Protein AF-A0A7X9BXD7-F1 (afdb_monomer_lite)

pLDDT: mean 76.27, std 15.65, range [34.19, 95.56]

Foldseek 3Di:
DDDPPVPDDPVVVVVVVCCCVPVPVVVVVVVVVVVVPDDPLVVVLVVLCVVVVVLVCCCPPVVPPQDPVNVVVSVVSVVVSVCSNVVVVVVVPPPPPD

Secondary structure (DSSP, 8-state):
----GGGS-HHHHHHHHHIIIIIIIHHHHHHHHHHHHS-HHHHHHHHHHHHHHHHHHIIIII-----HHHHHHHHHHHHHHHHHHHHHHHTTSSTT--

Structure (mmCIF, N/CA/C/O backbone):
data_AF-A0A7X9BXD7-F1
#
_entry.id   AF-A0A7X9BXD7-F1
#
loop_
_atom_site.group_PDB
_atom_site.id
_atom_site.type_symbol
_atom_site.label_atom_id
_atom_site.label_alt_id
_atom_site.label_comp_id
_atom_site.label_asym_id
_atom_site.label_entity_id
_atom_site.label_seq_id
_atom_site.pdbx_PDB_ins_code
_atom_site.Cartn_x
_atom_site.Cartn_y
_atom_site.Cartn_z
_atom_site.occupancy
_atom_site.B_iso_or_equiv
_atom_site.auth_seq_id
_atom_site.auth_comp_id
_atom_site.auth_asym_id
_atom_site.auth_atom_id
_atom_site.pdbx_PDB_model_num
ATOM 1 N N . TRP A 1 1 ? 26.988 -6.949 -2.973 1.00 50.28 1 TRP A N 1
ATOM 2 C CA . TRP A 1 1 ? 25.999 -6.518 -3.975 1.00 50.28 1 TRP A CA 1
ATOM 3 C C . TRP A 1 1 ? 26.575 -5.278 -4.650 1.00 50.28 1 TRP A C 1
ATOM 5 O O . TRP A 1 1 ? 26.534 -4.210 -4.059 1.00 50.28 1 TRP A O 1
ATOM 15 N N . GLN A 1 2 ? 27.268 -5.443 -5.779 1.00 57.06 2 GLN A N 1
ATOM 16 C CA . GLN A 1 2 ? 27.833 -4.333 -6.557 1.00 57.06 2 GLN A CA 1
ATOM 17 C C . GLN A 1 2 ? 26.960 -4.193 -7.801 1.00 57.06 2 GLN A C 1
ATOM 19 O O . GLN A 1 2 ? 27.091 -4.990 -8.725 1.00 57.06 2 GLN A O 1
ATOM 24 N N . ILE A 1 3 ? 25.999 -3.265 -7.783 1.00 70.94 3 ILE A N 1
ATOM 25 C CA . ILE A 1 3 ? 25.344 -2.870 -9.029 1.00 70.94 3 ILE A CA 1
ATOM 26 C C . ILE A 1 3 ? 26.298 -1.917 -9.736 1.00 70.94 3 ILE A C 1
ATOM 28 O O . ILE A 1 3 ? 26.568 -0.828 -9.227 1.00 70.94 3 ILE A O 1
ATOM 32 N N . ASP A 1 4 ? 26.763 -2.302 -10.916 1.00 74.69 4 ASP A N 1
ATOM 33 C CA . ASP A 1 4 ? 27.434 -1.389 -11.833 1.00 74.69 4 ASP A CA 1
ATOM 34 C C . ASP A 1 4 ? 26.401 -0.440 -12.455 1.00 74.69 4 ASP A C 1
ATOM 36 O O . ASP A 1 4 ? 25.799 -0.725 -13.492 1.00 74.69 4 ASP A O 1
ATOM 40 N N . LEU A 1 5 ? 26.171 0.703 -11.801 1.00 73.75 5 LEU A N 1
ATOM 41 C CA . LEU A 1 5 ? 25.208 1.721 -12.243 1.00 73.75 5 LEU A CA 1
ATOM 42 C C . LEU A 1 5 ? 25.537 2.248 -13.653 1.00 73.75 5 LEU A C 1
ATOM 44 O O . LEU A 1 5 ? 24.634 2.547 -14.430 1.00 73.75 5 LEU A O 1
ATOM 48 N N . ASN A 1 6 ? 26.817 2.264 -14.036 1.00 74.50 6 ASN A N 1
ATOM 49 C CA . ASN A 1 6 ? 27.256 2.672 -15.375 1.00 74.50 6 ASN A CA 1
ATOM 50 C C . ASN A 1 6 ? 26.877 1.691 -16.497 1.00 74.50 6 ASN A C 1
ATOM 52 O O . ASN A 1 6 ? 26.967 2.059 -17.665 1.00 74.50 6 ASN A O 1
ATOM 56 N N . SER A 1 7 ? 26.467 0.462 -16.169 1.00 75.62 7 SER A N 1
ATOM 57 C CA . SER A 1 7 ? 26.014 -0.521 -17.164 1.00 75.62 7 SER A CA 1
ATOM 58 C C . SER A 1 7 ? 24.515 -0.430 -17.467 1.00 75.62 7 SER A C 1
ATOM 60 O O . SER A 1 7 ? 24.038 -1.071 -18.404 1.00 75.62 7 SER A O 1
ATOM 62 N N . LEU A 1 8 ? 23.756 0.349 -16.684 1.00 78.44 8 LEU A N 1
ATOM 63 C CA . LEU A 1 8 ? 22.310 0.443 -16.845 1.00 78.44 8 LEU A CA 1
ATOM 64 C C . LEU A 1 8 ? 21.953 1.262 -18.097 1.00 78.44 8 LEU A C 1
ATOM 66 O O . LEU A 1 8 ? 22.486 2.359 -18.284 1.00 78.44 8 LEU A O 1
ATOM 70 N N . PRO A 1 9 ? 21.034 0.770 -18.947 1.00 86.31 9 PRO A N 1
ATOM 71 C CA . PRO A 1 9 ? 20.604 1.491 -20.137 1.00 86.31 9 PRO A CA 1
ATOM 72 C C . PRO A 1 9 ? 19.891 2.792 -19.754 1.00 86.31 9 PRO A C 1
ATOM 74 O O . PRO A 1 9 ? 19.232 2.873 -18.715 1.00 86.31 9 PRO A O 1
ATOM 77 N N . ILE A 1 10 ? 19.971 3.806 -20.622 1.00 88.00 10 ILE A N 1
ATOM 78 C CA . ILE A 1 10 ? 19.352 5.126 -20.391 1.00 88.00 10 ILE A CA 1
ATOM 79 C C . ILE A 1 10 ? 17.839 5.011 -20.116 1.00 88.00 10 ILE A C 1
ATOM 81 O O . ILE A 1 10 ? 17.274 5.769 -19.333 1.00 88.00 10 ILE A O 1
ATOM 85 N N . GLU A 1 11 ? 17.197 4.005 -20.709 1.00 90.00 11 GLU A N 1
ATOM 86 C CA . GLU A 1 11 ? 15.788 3.655 -20.528 1.00 90.00 11 GLU A CA 1
ATOM 87 C C . GLU A 1 11 ? 15.460 3.315 -19.068 1.00 90.00 11 GLU A C 1
ATOM 89 O O . GLU A 1 11 ? 14.447 3.769 -18.538 1.00 90.00 11 GLU A O 1
ATOM 94 N N . ALA A 1 12 ? 16.343 2.581 -18.380 1.00 89.88 12 ALA A N 1
ATOM 95 C CA . ALA A 1 12 ? 16.151 2.215 -16.980 1.00 89.88 12 ALA A CA 1
ATOM 96 C C . ALA A 1 12 ? 16.146 3.452 -16.074 1.00 89.88 12 ALA A C 1
ATOM 98 O O . ALA A 1 12 ? 15.333 3.532 -15.156 1.00 89.88 12 ALA A O 1
ATOM 99 N N . TYR A 1 13 ? 16.991 4.444 -16.364 1.00 89.81 13 TYR A N 1
ATOM 100 C CA . TYR A 1 13 ? 16.999 5.717 -15.641 1.00 89.81 13 TYR A CA 1
ATOM 101 C C . TYR A 1 13 ? 15.705 6.509 -15.848 1.00 89.81 13 TYR A C 1
ATOM 103 O O . TYR A 1 13 ? 15.176 7.076 -14.891 1.00 89.81 13 TYR A O 1
ATOM 111 N N . VAL A 1 14 ? 15.164 6.513 -17.070 1.00 93.19 14 VAL A N 1
ATOM 112 C CA . VAL A 1 14 ? 13.884 7.169 -17.376 1.00 93.19 14 VAL A CA 1
ATOM 113 C C . VAL A 1 14 ? 12.732 6.484 -16.643 1.00 93.19 14 VAL A C 1
ATOM 115 O O . VAL A 1 14 ? 11.932 7.166 -16.002 1.00 93.19 14 VAL A O 1
ATOM 118 N N . TYR A 1 15 ? 12.666 5.149 -16.669 1.00 93.69 15 TYR A N 1
ATOM 119 C CA . TYR A 1 15 ? 11.647 4.407 -15.924 1.00 93.69 15 TYR A CA 1
ATOM 120 C C . TYR A 1 15 ? 11.771 4.611 -14.415 1.00 93.69 15 TYR A C 1
ATOM 122 O O . TYR A 1 15 ? 10.761 4.822 -13.745 1.00 93.69 15 TYR A O 1
ATOM 130 N N . LEU A 1 16 ? 12.994 4.612 -13.880 1.00 93.00 16 LEU A N 1
ATOM 131 C CA . LEU A 1 16 ? 13.244 4.869 -12.465 1.00 93.00 16 LEU A CA 1
ATOM 132 C C . LEU A 1 16 ? 12.757 6.269 -12.069 1.00 93.00 16 LEU A C 1
ATOM 134 O O . LEU A 1 16 ? 12.006 6.409 -11.105 1.00 93.00 16 LEU A O 1
ATOM 138 N N . GLY A 1 17 ? 13.121 7.295 -12.843 1.00 94.00 17 GLY A N 1
ATOM 139 C CA . GLY A 1 17 ? 12.664 8.666 -12.617 1.00 94.00 17 GLY A CA 1
ATOM 140 C C . GLY A 1 17 ? 11.142 8.795 -12.695 1.00 94.00 17 GLY A C 1
ATOM 141 O O . GLY A 1 17 ? 10.529 9.422 -11.832 1.00 94.00 17 GLY A O 1
ATOM 142 N N . PHE A 1 18 ? 10.518 8.144 -13.679 1.00 9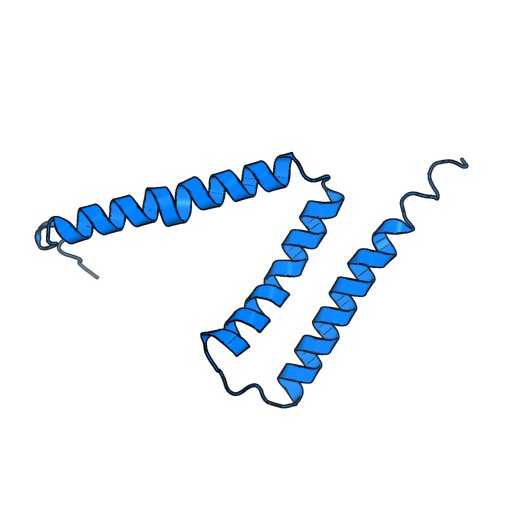4.62 18 PHE A N 1
ATOM 143 C CA . PHE A 1 18 ? 9.064 8.121 -13.824 1.00 94.62 18 PHE A CA 1
ATOM 144 C C . PHE A 1 18 ? 8.372 7.489 -12.608 1.00 94.62 18 PHE A C 1
ATOM 146 O O . PHE A 1 18 ? 7.451 8.085 -12.053 1.00 94.62 18 PHE A O 1
ATOM 153 N N . VAL A 1 19 ? 8.831 6.319 -12.151 1.00 95.44 19 VAL A N 1
ATOM 154 C CA . VAL A 1 19 ? 8.253 5.633 -10.983 1.00 95.44 19 VAL A CA 1
ATOM 155 C C . VAL A 1 19 ? 8.450 6.449 -9.705 1.00 95.44 19 VAL A C 1
ATOM 157 O O . VAL A 1 19 ? 7.531 6.525 -8.894 1.00 95.44 19 VAL A O 1
ATOM 160 N N . ILE A 1 20 ? 9.600 7.104 -9.530 1.00 95.56 20 ILE A N 1
ATOM 161 C CA . ILE A 1 20 ? 9.844 7.966 -8.364 1.00 95.56 20 ILE A CA 1
ATOM 162 C C . ILE A 1 20 ? 8.901 9.177 -8.371 1.00 95.56 20 ILE A C 1
ATOM 164 O O . ILE A 1 20 ? 8.306 9.509 -7.351 1.00 95.56 20 ILE A O 1
ATOM 168 N N . ILE A 1 21 ? 8.721 9.850 -9.506 1.00 95.56 21 ILE A N 1
ATOM 169 C CA . ILE A 1 21 ? 7.872 11.046 -9.532 1.00 95.56 21 ILE A CA 1
ATOM 170 C C . ILE A 1 21 ? 6.389 10.666 -9.458 1.00 95.56 21 ILE A C 1
ATOM 172 O O . ILE A 1 21 ? 5.668 11.146 -8.585 1.00 95.56 21 ILE A O 1
ATOM 176 N N . PHE A 1 22 ? 5.926 9.791 -10.347 1.00 93.62 22 PHE A N 1
ATOM 177 C CA . PHE A 1 22 ? 4.501 9.484 -10.479 1.00 93.62 22 PHE A CA 1
ATOM 178 C C . PHE A 1 22 ? 4.030 8.380 -9.536 1.00 93.62 22 PHE A C 1
ATOM 180 O O . PHE A 1 22 ? 2.930 8.466 -8.999 1.00 93.62 22 PHE A O 1
ATOM 187 N N . GLY A 1 23 ? 4.852 7.355 -9.318 1.00 88.81 23 GLY A N 1
ATOM 188 C CA . GLY A 1 23 ? 4.500 6.212 -8.477 1.00 88.81 23 GLY A CA 1
ATOM 189 C C . GLY A 1 23 ? 4.671 6.471 -6.982 1.00 88.81 23 GLY A C 1
ATOM 190 O O . GLY A 1 23 ? 3.923 5.899 -6.194 1.00 88.81 23 GLY A O 1
ATOM 191 N N . THR A 1 24 ? 5.616 7.331 -6.580 1.00 92.19 24 THR A N 1
ATOM 192 C CA . THR A 1 24 ? 5.847 7.635 -5.160 1.00 92.19 24 THR A CA 1
ATOM 193 C C . THR A 1 24 ? 5.560 9.091 -4.814 1.00 92.19 24 THR A C 1
ATOM 195 O O . THR A 1 24 ? 4.613 9.318 -4.070 1.00 92.19 24 THR A O 1
ATOM 198 N N . MET A 1 25 ? 6.287 10.087 -5.336 1.00 92.50 25 MET A N 1
ATOM 199 C CA . MET A 1 25 ? 6.130 11.486 -4.887 1.00 92.50 25 MET A CA 1
ATOM 200 C C . MET A 1 25 ? 4.695 12.005 -5.029 1.00 92.50 25 MET A C 1
ATOM 202 O O . MET A 1 25 ? 4.140 12.515 -4.058 1.00 92.50 25 MET A O 1
ATOM 206 N N . ILE A 1 26 ? 4.081 11.857 -6.206 1.00 92.44 26 ILE A N 1
ATOM 207 C CA . ILE A 1 26 ? 2.704 12.318 -6.443 1.00 92.44 26 ILE A CA 1
ATOM 208 C C . ILE A 1 26 ? 1.700 11.490 -5.632 1.00 92.44 26 ILE A C 1
ATOM 210 O O . ILE A 1 26 ? 0.787 12.060 -5.038 1.00 92.44 26 ILE A O 1
ATOM 214 N N . ALA A 1 27 ? 1.880 10.168 -5.553 1.00 89.00 27 ALA A N 1
ATOM 215 C CA . ALA A 1 27 ? 1.012 9.297 -4.761 1.00 89.00 27 ALA A CA 1
ATOM 216 C C . ALA A 1 27 ? 1.040 9.664 -3.265 1.00 89.00 27 ALA A C 1
ATOM 218 O O . ALA A 1 27 ? -0.009 9.784 -2.633 1.00 89.00 27 ALA A O 1
ATOM 219 N N . PHE A 1 28 ? 2.230 9.923 -2.715 1.00 85.94 28 PHE A N 1
ATOM 220 C CA . PHE A 1 28 ? 2.408 10.390 -1.340 1.00 85.94 28 PHE A CA 1
ATOM 221 C C . PHE A 1 28 ? 1.858 11.797 -1.129 1.00 85.94 28 PHE A C 1
ATOM 223 O O . PHE A 1 28 ? 1.244 12.054 -0.096 1.00 85.94 28 PHE A O 1
ATOM 230 N N . TRP A 1 29 ? 2.043 12.704 -2.090 1.00 88.50 29 TRP A N 1
ATOM 231 C CA . TRP A 1 29 ? 1.456 14.038 -2.005 1.00 88.50 29 TRP A CA 1
ATOM 232 C C . TRP A 1 29 ? -0.066 13.953 -1.923 1.00 88.50 29 TRP A C 1
ATOM 234 O O . TRP A 1 29 ? -0.664 14.535 -1.026 1.00 88.50 29 TRP A O 1
ATOM 244 N N . PHE A 1 30 ? -0.692 13.183 -2.816 1.00 84.62 30 PHE A N 1
ATOM 245 C CA . PHE A 1 30 ? -2.141 13.000 -2.827 1.00 84.62 30 PHE A CA 1
ATOM 246 C C . PHE A 1 30 ? -2.648 12.331 -1.546 1.00 84.62 30 PHE A C 1
ATOM 248 O O . PHE A 1 30 ? -3.697 12.708 -1.032 1.00 84.62 30 PHE A O 1
ATOM 255 N N . TYR A 1 31 ? -1.883 11.389 -0.990 1.00 80.81 31 TYR A N 1
ATOM 256 C CA . TYR A 1 31 ? -2.166 10.810 0.320 1.00 80.81 31 TYR A CA 1
ATOM 257 C C . TYR A 1 31 ? -2.188 11.884 1.414 1.00 80.81 31 TYR A C 1
ATOM 259 O O . TYR A 1 31 ? -3.175 12.003 2.132 1.00 80.81 31 TYR A O 1
ATOM 267 N N . ILE A 1 32 ? -1.147 12.712 1.512 1.00 79.88 32 ILE A N 1
ATOM 268 C CA . ILE A 1 32 ? -1.062 13.771 2.525 1.00 79.88 32 ILE A CA 1
ATOM 269 C C . ILE A 1 32 ? -2.134 14.851 2.321 1.00 79.88 32 ILE A C 1
ATOM 271 O O . ILE A 1 32 ? -2.732 15.293 3.298 1.00 79.88 32 ILE A O 1
ATOM 275 N N . GLU A 1 33 ? -2.417 15.243 1.081 1.00 81.81 33 GLU A N 1
ATOM 276 C CA . GLU A 1 33 ? -3.501 16.172 0.739 1.00 81.81 33 GLU A CA 1
ATOM 277 C C . GLU A 1 33 ? -4.868 15.599 1.152 1.00 81.81 33 GLU A C 1
ATOM 279 O O . GLU A 1 33 ? -5.671 16.271 1.801 1.00 81.81 33 GLU A O 1
ATOM 284 N N . SER A 1 34 ? -5.107 14.314 0.862 1.00 73.75 34 SER A N 1
ATOM 285 C CA . SER A 1 34 ? -6.303 13.593 1.307 1.00 73.75 34 SER A CA 1
ATOM 286 C C . SER A 1 34 ? -6.399 13.558 2.831 1.00 73.75 34 SER A C 1
ATOM 288 O O . SER A 1 34 ? -7.494 13.694 3.363 1.00 73.75 34 SER A O 1
ATOM 290 N N . LEU A 1 35 ? -5.284 13.392 3.545 1.00 69.44 35 LEU A N 1
ATOM 291 C CA . LEU A 1 35 ? -5.275 13.400 5.008 1.00 69.44 35 LEU A CA 1
ATOM 292 C C . LEU A 1 35 ? -5.500 14.791 5.611 1.00 69.44 35 LEU A C 1
ATOM 294 O O . LEU A 1 35 ? -6.045 14.879 6.706 1.00 69.44 35 LEU A O 1
ATOM 298 N N . GLN A 1 36 ? -5.073 15.861 4.937 1.00 68.50 36 GLN A N 1
ATOM 299 C CA . GLN A 1 36 ? -5.266 17.236 5.410 1.00 68.50 36 GLN A CA 1
ATOM 300 C C . GLN A 1 36 ? -6.716 17.708 5.261 1.00 68.50 36 GLN A C 1
ATOM 302 O O . GLN A 1 36 ? -7.190 18.484 6.090 1.00 68.50 36 GLN A O 1
ATOM 307 N N . ASN A 1 37 ? -7.429 17.208 4.248 1.00 61.00 37 ASN A N 1
ATOM 308 C CA . ASN A 1 37 ? -8.848 17.511 4.042 1.00 61.00 37 ASN A CA 1
ATOM 309 C C . ASN A 1 37 ? -9.797 16.617 4.854 1.00 61.00 37 ASN A C 1
ATOM 311 O O . ASN A 1 37 ? -10.975 16.948 4.985 1.00 61.00 37 ASN A O 1
ATOM 315 N N . LEU A 1 38 ? -9.300 15.506 5.403 1.00 60.31 38 LEU A N 1
ATOM 316 C CA . LEU A 1 38 ? -10.058 14.603 6.263 1.00 60.31 38 LEU A CA 1
ATOM 317 C C . LEU A 1 38 ? -9.862 14.978 7.738 1.00 60.31 38 LEU A C 1
ATOM 319 O O . LEU A 1 38 ? -8.752 15.221 8.212 1.00 60.31 38 LEU A O 1
ATOM 323 N N . SER A 1 39 ? -10.950 14.984 8.509 1.00 58.50 39 SER A N 1
ATOM 324 C CA . SER A 1 39 ? -10.862 15.141 9.967 1.00 58.50 39 SER A CA 1
ATOM 325 C C . SER A 1 39 ? -9.960 14.033 10.547 1.00 58.50 39 SER A C 1
ATOM 327 O O . SER A 1 39 ? -10.039 12.902 10.065 1.00 58.50 39 SER A O 1
ATOM 329 N N . PRO A 1 40 ? -9.175 14.253 11.628 1.00 57.03 40 PRO A N 1
ATOM 330 C CA . PRO A 1 40 ? -8.359 13.208 12.275 1.00 57.03 40 PRO A CA 1
ATOM 331 C C . PRO A 1 40 ? -9.117 11.900 12.577 1.00 57.03 40 PRO A C 1
ATOM 333 O O . PRO A 1 40 ? -8.524 10.831 12.724 1.00 57.03 40 PRO A O 1
ATOM 336 N N . LYS A 1 41 ? -10.450 11.987 12.664 1.00 54.28 41 LYS A N 1
ATOM 337 C CA . LYS A 1 41 ? -11.378 10.863 12.800 1.00 54.28 41 LYS A CA 1
ATOM 338 C C . LYS A 1 41 ? -11.394 9.957 11.558 1.00 54.28 41 LYS A C 1
ATOM 340 O O . LYS A 1 41 ? -11.304 8.741 11.707 1.00 54.28 41 LYS A O 1
ATOM 345 N N . GLU A 1 42 ? -11.436 10.524 10.359 1.00 57.97 42 GLU A N 1
ATOM 346 C CA . GLU A 1 42 ? -11.487 9.788 9.090 1.00 57.97 42 GLU A CA 1
ATOM 347 C C . GLU A 1 42 ? -10.114 9.207 8.725 1.00 57.97 42 GLU A C 1
ATOM 349 O O . GLU A 1 42 ? -10.027 8.064 8.284 1.00 57.97 42 GLU A O 1
ATOM 354 N N . THR A 1 43 ? -9.024 9.906 9.048 1.00 65.94 43 THR A N 1
ATOM 355 C CA . THR A 1 43 ? -7.648 9.398 8.893 1.00 65.94 43 THR A CA 1
ATOM 356 C C . THR A 1 43 ? -7.407 8.098 9.667 1.00 65.94 43 THR A C 1
ATOM 358 O O . THR A 1 43 ? -6.780 7.173 9.151 1.00 65.94 43 THR A O 1
ATOM 361 N N . SER A 1 44 ? -7.955 7.970 10.886 1.00 66.81 44 SER A N 1
ATOM 362 C CA . SER A 1 44 ? -7.854 6.714 11.651 1.00 66.81 44 SER A CA 1
ATOM 363 C C . SER A 1 44 ? -8.615 5.547 11.009 1.00 66.81 44 SER A C 1
ATOM 365 O O . SER A 1 44 ? -8.191 4.396 11.128 1.00 66.81 44 SER A O 1
ATOM 367 N N . LEU A 1 45 ? -9.694 5.838 10.275 1.00 68.44 45 LEU A N 1
ATOM 368 C CA . LEU A 1 45 ? -10.459 4.840 9.523 1.00 68.44 45 LEU A CA 1
ATOM 369 C C . LEU A 1 45 ? -9.736 4.421 8.247 1.00 68.44 45 LEU A C 1
ATOM 371 O O . LEU A 1 45 ? -9.642 3.233 7.955 1.00 68.44 45 LEU A O 1
ATOM 375 N N . PHE A 1 46 ? -9.141 5.375 7.535 1.00 71.44 46 PHE A N 1
ATOM 376 C CA . PHE A 1 46 ? -8.302 5.083 6.373 1.00 71.44 46 PHE A CA 1
ATOM 377 C C . PHE A 1 46 ? -7.061 4.261 6.732 1.00 71.44 46 PHE A C 1
ATOM 379 O O . PHE A 1 46 ? -6.710 3.339 6.001 1.00 71.44 46 PHE A O 1
ATOM 386 N N . SER A 1 47 ? -6.443 4.508 7.888 1.00 69.31 47 SER A N 1
ATOM 387 C CA . SER A 1 47 ? -5.327 3.679 8.358 1.00 69.31 47 SER A CA 1
ATOM 388 C C . SER A 1 47 ? -5.773 2.263 8.756 1.00 69.31 47 SER A C 1
ATOM 390 O O . SER A 1 47 ? -5.046 1.301 8.534 1.00 69.31 47 SER A O 1
ATOM 392 N N . SER A 1 48 ? -6.997 2.090 9.267 1.00 73.31 48 SER A N 1
ATOM 393 C CA . SER A 1 48 ? -7.554 0.752 9.536 1.00 73.31 48 SER A CA 1
ATOM 394 C C . SER A 1 48 ? -8.092 0.042 8.284 1.00 73.31 48 SER A C 1
ATOM 396 O O . SER A 1 48 ? -8.282 -1.173 8.311 1.00 73.31 48 SER A O 1
ATOM 398 N N . LEU A 1 49 ? -8.251 0.751 7.162 1.00 75.38 49 LEU A N 1
ATOM 399 C CA . LEU A 1 49 ? -8.542 0.166 5.847 1.00 75.38 49 LEU A CA 1
ATOM 400 C C . LEU A 1 49 ? -7.317 -0.485 5.186 1.00 75.38 49 LEU A C 1
ATOM 402 O O . LEU A 1 49 ? -7.486 -1.343 4.323 1.00 75.38 49 LEU A O 1
ATOM 406 N N . GLU A 1 50 ? -6.098 -0.135 5.594 1.00 76.06 50 GLU A N 1
ATOM 407 C CA . GLU A 1 50 ? -4.853 -0.702 5.062 1.00 76.06 50 GLU A CA 1
ATOM 408 C C . GLU A 1 50 ? -4.774 -2.241 5.173 1.00 76.06 50 GLU A C 1
ATOM 410 O O . GLU A 1 50 ? -4.589 -2.898 4.141 1.00 76.06 50 GLU A O 1
ATOM 415 N N . PRO A 1 51 ? -5.000 -2.868 6.349 1.00 79.81 51 PRO A N 1
ATOM 416 C CA . PRO A 1 51 ? -5.031 -4.328 6.445 1.00 79.81 51 PRO A CA 1
ATOM 41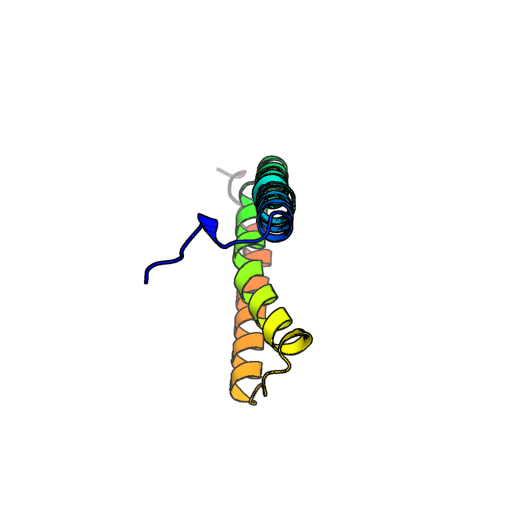7 C C . PRO A 1 51 ? -6.159 -4.955 5.613 1.00 79.81 51 PRO A C 1
ATOM 419 O O . PRO A 1 51 ? -5.982 -6.046 5.072 1.00 79.81 51 PRO A O 1
ATOM 422 N N . LEU A 1 52 ? -7.295 -4.270 5.438 1.00 82.06 52 LEU A N 1
ATOM 423 C CA . LEU A 1 52 ? -8.383 -4.765 4.591 1.00 82.06 52 LEU A CA 1
ATOM 424 C C . LEU A 1 52 ? -7.995 -4.752 3.107 1.00 82.06 52 LEU A C 1
ATOM 426 O O . LEU A 1 52 ? -8.195 -5.745 2.405 1.00 82.06 52 LEU A O 1
ATOM 430 N N . ALA A 1 53 ? -7.409 -3.651 2.633 1.00 85.12 53 ALA A N 1
ATOM 431 C CA . ALA A 1 53 ? -6.921 -3.525 1.265 1.00 85.12 53 ALA A CA 1
ATOM 432 C C . ALA A 1 53 ? -5.833 -4.564 0.962 1.00 85.12 53 ALA A C 1
ATOM 434 O O . ALA A 1 53 ? -5.847 -5.158 -0.115 1.00 85.12 53 ALA A O 1
ATOM 435 N N . ALA A 1 54 ? -4.947 -4.849 1.922 1.00 86.38 54 ALA A N 1
ATOM 436 C CA . ALA A 1 54 ? -3.944 -5.903 1.798 1.00 86.38 54 ALA A CA 1
ATOM 437 C C . ALA A 1 54 ? -4.580 -7.293 1.621 1.00 86.38 54 ALA A C 1
ATOM 439 O O . ALA A 1 54 ? -4.186 -8.044 0.724 1.00 86.38 54 ALA A O 1
ATOM 440 N N . VAL A 1 55 ? -5.603 -7.627 2.416 1.00 85.69 55 VAL A N 1
ATOM 441 C CA . VAL A 1 55 ? -6.343 -8.892 2.271 1.00 85.69 55 VAL A CA 1
ATOM 442 C C . VAL A 1 55 ? -7.010 -8.975 0.895 1.00 85.69 55 VAL A C 1
ATOM 444 O O . VAL A 1 55 ? -6.846 -9.975 0.195 1.00 85.69 55 VAL A O 1
ATOM 447 N N . LEU A 1 56 ? -7.695 -7.913 0.459 1.00 84.81 56 LEU A N 1
ATOM 448 C CA . LEU A 1 56 ? -8.335 -7.863 -0.860 1.00 84.81 56 LEU A CA 1
ATOM 449 C C . LEU A 1 56 ? -7.311 -8.001 -1.995 1.00 84.81 56 LEU A C 1
ATOM 451 O O . LEU A 1 56 ? -7.518 -8.798 -2.907 1.00 84.81 56 LEU A O 1
ATOM 455 N N . ALA A 1 57 ? -6.187 -7.287 -1.934 1.00 88.00 57 ALA A N 1
ATOM 456 C CA . ALA A 1 57 ? -5.120 -7.395 -2.926 1.00 88.00 57 ALA A CA 1
ATOM 457 C C . ALA A 1 57 ? -4.555 -8.821 -2.990 1.00 88.00 57 ALA A C 1
ATOM 459 O O . ALA A 1 57 ? -4.345 -9.359 -4.076 1.00 88.00 57 ALA A O 1
ATOM 460 N N . THR A 1 58 ? -4.379 -9.478 -1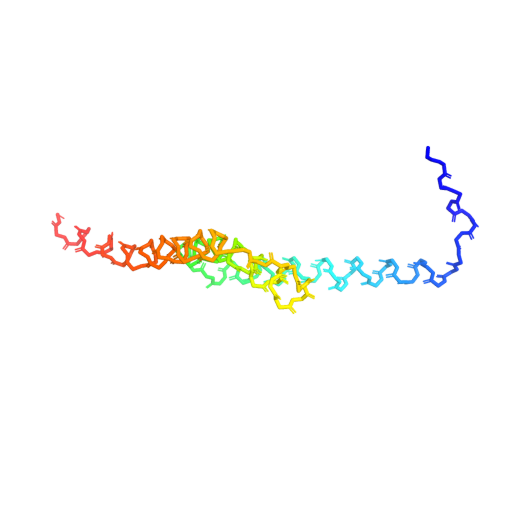.846 1.00 87.19 58 THR A N 1
ATOM 461 C CA . THR A 1 58 ? -3.867 -10.854 -1.803 1.00 87.19 58 THR A CA 1
ATOM 462 C C . THR A 1 58 ? -4.851 -11.841 -2.450 1.00 87.19 58 THR A C 1
ATOM 464 O O . THR A 1 58 ? -4.444 -12.677 -3.258 1.00 87.19 58 THR A O 1
ATOM 467 N N . VAL A 1 59 ? -6.154 -11.701 -2.188 1.00 84.56 59 VAL A N 1
ATOM 468 C CA . VAL A 1 59 ? -7.191 -12.574 -2.771 1.00 84.56 59 VAL A CA 1
ATOM 469 C C . VAL A 1 59 ? -7.395 -12.303 -4.266 1.00 84.56 59 VAL A C 1
ATOM 471 O O . VAL A 1 59 ? -7.374 -13.228 -5.077 1.00 84.56 59 VAL A O 1
ATOM 474 N N . PHE A 1 60 ? -7.594 -11.040 -4.652 1.00 85.44 60 PHE A N 1
ATOM 475 C CA . PHE A 1 60 ? -7.969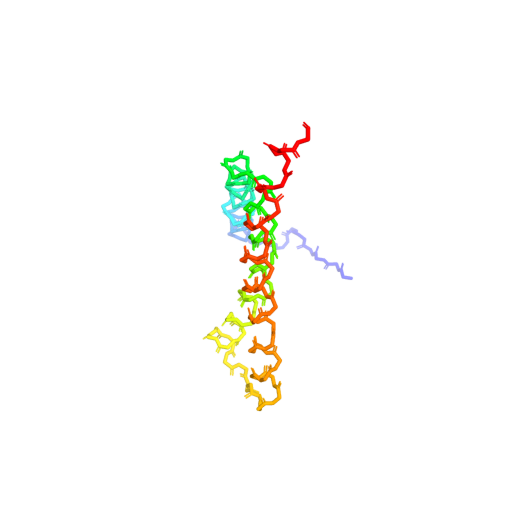 -10.674 -6.022 1.00 85.44 60 PHE A CA 1
ATOM 476 C C . PHE A 1 60 ? -6.773 -10.619 -6.977 1.00 85.44 60 PHE A C 1
ATOM 478 O O . PHE A 1 60 ? -6.879 -11.063 -8.126 1.00 85.44 60 PHE A O 1
ATOM 485 N N . TRP A 1 61 ? -5.639 -10.084 -6.519 1.00 86.81 61 TRP A N 1
ATOM 486 C CA . TRP A 1 61 ? -4.456 -9.890 -7.355 1.00 86.81 61 TRP A CA 1
ATOM 487 C C . TRP A 1 61 ? -3.546 -11.114 -7.335 1.00 86.81 61 TRP A C 1
ATOM 489 O O . TRP A 1 61 ? -3.218 -11.653 -8.392 1.00 86.81 61 TRP A O 1
ATOM 499 N N . LEU A 1 62 ? -3.171 -11.575 -6.137 1.00 84.88 62 LEU A N 1
ATOM 500 C CA . LEU A 1 62 ? -2.191 -12.652 -5.973 1.00 84.88 62 LEU A CA 1
ATOM 501 C C . LEU A 1 62 ? -2.805 -14.053 -6.131 1.00 84.88 62 LEU A C 1
ATOM 503 O O . LEU A 1 62 ? -2.068 -15.004 -6.382 1.00 84.88 62 LEU A O 1
ATOM 507 N N . LYS A 1 63 ? -4.143 -14.174 -6.047 1.00 82.19 63 LYS A N 1
ATOM 508 C CA . LYS A 1 63 ? -4.899 -15.444 -6.114 1.00 82.19 63 LYS A CA 1
ATOM 509 C C . LYS A 1 63 ? -4.323 -16.519 -5.187 1.00 82.19 63 LYS A C 1
ATOM 511 O O . LYS A 1 63 ? -4.303 -17.703 -5.521 1.00 82.19 63 LYS A O 1
ATOM 516 N N . GLU A 1 64 ? -3.816 -16.088 -4.039 1.00 81.25 64 GLU A N 1
ATOM 517 C CA . GLU A 1 64 ? -3.249 -16.985 -3.039 1.00 81.25 64 GLU A CA 1
ATOM 518 C C . GLU A 1 64 ? -4.374 -17.891 -2.494 1.00 81.25 64 GLU A C 1
ATOM 520 O O . GLU A 1 64 ? -5.517 -17.432 -2.365 1.00 81.25 64 GLU A O 1
ATOM 525 N N . PRO A 1 65 ? -4.127 -19.198 -2.280 1.00 76.06 65 PRO A N 1
ATOM 526 C CA . PRO A 1 65 ? -5.162 -20.119 -1.833 1.00 76.06 65 PRO A CA 1
ATOM 527 C C . PRO A 1 65 ? -5.554 -19.831 -0.378 1.00 76.06 65 PRO A C 1
ATOM 529 O O . PRO A 1 65 ? -5.026 -20.416 0.567 1.00 76.06 65 PRO A O 1
ATOM 532 N N . PHE A 1 66 ? -6.558 -18.972 -0.214 1.00 77.75 66 PHE A N 1
ATOM 533 C CA . PHE A 1 66 ? -7.120 -18.642 1.090 1.00 77.75 66 PHE A CA 1
ATOM 534 C C . PHE A 1 66 ? -7.842 -19.850 1.695 1.00 77.75 66 PHE A C 1
ATOM 536 O O . PHE A 1 66 ? -8.934 -20.236 1.270 1.00 77.75 66 PHE A O 1
ATOM 543 N N . GLY A 1 67 ? -7.241 -20.441 2.728 1.00 83.88 67 GLY A N 1
ATOM 544 C CA . GLY A 1 67 ? -7.871 -21.495 3.522 1.00 83.88 67 GLY A CA 1
ATOM 545 C C . GLY A 1 67 ? -9.042 -20.982 4.373 1.00 83.88 67 GLY A C 1
ATOM 546 O O . GLY A 1 67 ? -9.172 -19.787 4.643 1.00 83.88 67 GLY A O 1
ATOM 547 N N . SER A 1 68 ? -9.877 -21.893 4.877 1.00 85.38 68 SER A N 1
ATOM 548 C CA . SER A 1 68 ? -11.088 -21.556 5.648 1.00 85.38 68 SER A CA 1
ATOM 549 C C . SER A 1 68 ? -10.811 -20.699 6.895 1.00 85.38 68 SER A C 1
ATOM 551 O O . SER A 1 68 ? -11.593 -19.813 7.229 1.00 85.38 68 SER A O 1
ATOM 553 N N . PHE A 1 69 ? -9.671 -20.914 7.563 1.00 87.38 69 PHE A N 1
ATOM 554 C CA . PHE A 1 69 ? -9.255 -20.111 8.720 1.00 87.38 69 PHE A CA 1
ATOM 555 C C . PHE A 1 69 ? -8.843 -18.681 8.348 1.00 87.38 69 PHE A C 1
ATOM 557 O O . PHE A 1 69 ? -9.050 -17.767 9.143 1.00 87.38 69 PHE A O 1
ATOM 564 N N . GLN A 1 70 ? -8.303 -18.465 7.146 1.00 84.88 70 GLN A N 1
ATOM 565 C CA . GLN A 1 70 ? -7.927 -17.127 6.681 1.00 84.88 70 GLN A CA 1
ATOM 566 C C . GLN A 1 70 ? -9.169 -16.287 6.380 1.00 84.88 70 GLN A C 1
ATOM 568 O O . GLN A 1 70 ? -9.229 -15.123 6.763 1.00 84.88 70 GLN A O 1
ATOM 573 N N . TRP A 1 71 ? -10.203 -16.898 5.793 1.00 84.81 71 TRP A N 1
ATOM 574 C CA . TRP A 1 71 ? -11.505 -16.252 5.615 1.00 84.81 71 TRP A CA 1
ATOM 575 C C . TRP A 1 71 ? -12.167 -15.884 6.943 1.00 84.81 71 TRP A C 1
ATOM 577 O O . TRP A 1 71 ? -12.715 -14.790 7.070 1.00 84.81 71 TRP A O 1
ATOM 587 N N . LEU A 1 72 ? -12.074 -16.755 7.953 1.00 90.44 72 LEU A N 1
ATOM 588 C CA . LEU A 1 72 ? -12.586 -16.453 9.291 1.00 90.44 72 LEU A CA 1
ATOM 589 C C . LEU A 1 72 ? -11.823 -15.288 9.944 1.00 90.44 72 LEU A C 1
ATOM 591 O O . LEU A 1 72 ? -12.439 -14.398 10.529 1.00 90.44 72 LEU A O 1
ATOM 595 N N . GLY A 1 73 ? -10.494 -15.262 9.804 1.00 87.12 73 GLY A N 1
ATOM 596 C CA . GLY A 1 73 ? -9.659 -14.151 10.264 1.00 87.12 73 GLY A CA 1
ATOM 597 C C . GLY A 1 73 ? -9.989 -12.833 9.558 1.00 87.12 73 GLY A C 1
ATOM 598 O O . GLY A 1 73 ? -10.161 -11.812 10.221 1.00 87.12 73 GLY A O 1
ATOM 599 N N . ALA A 1 74 ? -10.159 -12.864 8.234 1.00 85.88 74 ALA A N 1
ATOM 600 C CA . ALA A 1 74 ? -10.551 -11.705 7.434 1.00 85.88 74 ALA A CA 1
ATOM 601 C C . ALA A 1 74 ? -11.937 -11.170 7.831 1.00 85.88 74 ALA A C 1
ATOM 603 O O . ALA A 1 74 ? -12.113 -9.961 7.984 1.00 85.88 74 ALA A O 1
ATOM 604 N N . ALA A 1 75 ? -12.907 -12.060 8.066 1.00 86.62 75 ALA A N 1
ATOM 605 C CA . ALA A 1 75 ? -14.229 -11.681 8.556 1.00 86.62 75 ALA A CA 1
ATOM 606 C C . ALA A 1 75 ? -14.157 -11.041 9.954 1.00 86.62 75 ALA A C 1
ATOM 608 O O . ALA A 1 75 ? -14.776 -10.005 10.187 1.00 86.62 75 ALA A O 1
ATOM 609 N N . CYS A 1 76 ? -13.359 -11.607 10.864 1.00 88.19 76 CYS A N 1
ATOM 610 C CA . CYS A 1 76 ? -13.138 -11.052 12.201 1.00 88.19 76 CYS A CA 1
ATOM 611 C C . CYS A 1 76 ? -12.486 -9.657 12.149 1.00 88.19 76 CYS A C 1
ATOM 613 O O . CYS A 1 76 ? -12.955 -8.734 12.818 1.00 88.19 76 CYS A O 1
ATOM 615 N N . MET A 1 77 ? -11.465 -9.469 11.303 1.00 85.56 77 MET A N 1
ATOM 616 C CA . MET A 1 77 ? -10.863 -8.152 11.062 1.00 85.56 77 MET A CA 1
ATOM 617 C C . MET A 1 77 ? -11.884 -7.150 10.518 1.00 85.56 77 MET A C 1
ATOM 619 O O . MET A 1 77 ? -11.963 -6.039 11.037 1.00 85.56 77 MET A O 1
ATOM 623 N N . MET A 1 78 ? -12.697 -7.534 9.526 1.00 83.75 78 MET A N 1
ATOM 624 C CA . MET A 1 78 ? -13.751 -6.655 9.002 1.00 83.75 78 MET A CA 1
ATOM 625 C C . MET A 1 78 ? -14.732 -6.227 10.094 1.00 83.75 78 MET A C 1
ATOM 627 O O . MET A 1 78 ? -15.038 -5.042 10.199 1.00 83.75 78 MET A O 1
ATOM 631 N N . VAL A 1 79 ? -15.191 -7.157 10.936 1.00 85.56 79 VAL A N 1
ATOM 632 C CA . VAL A 1 79 ? -16.098 -6.843 12.051 1.00 85.56 79 VAL A CA 1
ATOM 633 C C . VAL A 1 79 ? -15.451 -5.865 13.032 1.00 85.56 79 VAL A C 1
ATOM 635 O O . VAL A 1 79 ? -16.094 -4.894 13.425 1.00 85.56 79 VAL A O 1
ATOM 638 N N . MET A 1 80 ? -14.182 -6.072 13.394 1.00 83.62 80 MET A N 1
ATOM 639 C CA . MET A 1 80 ? -13.451 -5.164 14.285 1.00 83.62 80 MET A CA 1
ATOM 640 C C . MET A 1 80 ? -13.353 -3.747 13.697 1.00 83.62 80 MET A C 1
ATOM 642 O O . MET A 1 80 ? -13.629 -2.775 14.400 1.00 83.62 80 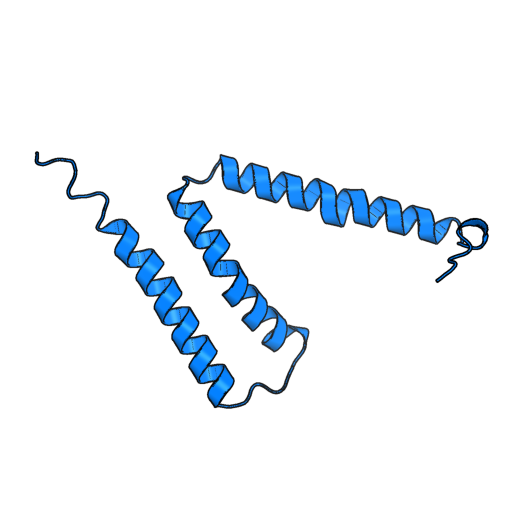MET A O 1
ATOM 646 N N . ILE A 1 81 ? -13.003 -3.628 12.412 1.00 78.31 81 ILE A N 1
ATOM 647 C CA . ILE A 1 81 ? -12.883 -2.336 11.719 1.00 78.31 81 ILE A CA 1
ATOM 648 C C . ILE A 1 81 ? -14.244 -1.629 11.666 1.00 78.31 81 ILE A C 1
ATOM 650 O O . ILE A 1 81 ? -14.334 -0.451 12.008 1.00 78.31 81 ILE A O 1
ATOM 654 N N . LEU A 1 82 ? -15.313 -2.347 11.305 1.00 78.56 82 LEU A N 1
ATOM 655 C CA . LEU A 1 82 ? -16.674 -1.800 11.262 1.00 78.56 82 LEU A CA 1
ATOM 656 C C . LEU A 1 82 ? -17.157 -1.350 12.642 1.00 78.56 82 LEU A C 1
ATOM 658 O O . LEU A 1 82 ? -17.758 -0.286 12.773 1.00 78.56 82 LEU A O 1
ATOM 662 N N . MET A 1 83 ? -16.873 -2.130 13.683 1.00 81.69 83 MET A N 1
ATOM 663 C CA . MET A 1 83 ? -17.245 -1.776 15.048 1.00 81.69 83 MET A CA 1
ATOM 664 C C . MET A 1 83 ? -16.498 -0.520 15.514 1.00 81.69 83 MET A C 1
ATOM 666 O O . MET A 1 83 ? -17.112 0.376 16.085 1.00 81.69 83 MET A O 1
ATOM 670 N N . LEU A 1 84 ? -15.201 -0.403 15.213 1.00 76.94 84 LEU A N 1
ATOM 671 C CA . LEU A 1 84 ? -14.418 0.792 15.532 1.00 76.94 84 LEU A CA 1
ATOM 672 C C . LEU A 1 84 ? -14.901 2.026 14.750 1.00 76.94 84 LEU A C 1
ATOM 674 O O . LEU A 1 84 ? -14.927 3.126 15.303 1.00 76.94 84 LEU A O 1
ATOM 678 N N . ALA A 1 85 ? -15.329 1.835 13.497 1.00 73.62 85 ALA A N 1
ATOM 679 C CA . ALA A 1 85 ? -15.929 2.879 12.671 1.00 73.62 85 ALA A CA 1
ATOM 680 C C . ALA A 1 85 ? -17.235 3.417 13.259 1.00 73.62 85 ALA A C 1
ATOM 682 O O . ALA A 1 85 ? -17.402 4.631 13.369 1.00 73.62 85 ALA A O 1
ATOM 683 N N . LEU A 1 86 ? -18.126 2.524 13.694 1.00 71.94 86 LEU A N 1
ATOM 684 C CA . LEU A 1 86 ? -19.440 2.888 14.227 1.00 71.94 86 LEU A CA 1
ATOM 685 C C . LEU A 1 86 ? -19.375 3.393 15.680 1.00 71.94 86 LEU A C 1
ATOM 687 O O . LEU A 1 86 ? -20.037 4.366 16.031 1.00 71.94 86 LEU A O 1
ATOM 691 N N . SER A 1 87 ? -18.548 2.794 16.544 1.00 66.25 87 SER A N 1
ATOM 692 C CA . SER A 1 87 ? -18.429 3.203 17.957 1.00 66.25 87 SER A CA 1
ATOM 693 C C . SER A 1 87 ? -17.770 4.572 18.153 1.00 66.25 87 SER A C 1
ATOM 695 O O . SER A 1 87 ? -17.918 5.188 19.206 1.00 66.25 87 SER A O 1
ATOM 697 N N . LYS A 1 88 ? -17.048 5.085 17.157 1.00 58.56 88 LYS A N 1
ATOM 698 C CA . LYS A 1 88 ? -16.437 6.419 17.228 1.00 58.56 88 LYS A CA 1
ATOM 699 C C . LYS A 1 88 ? -17.439 7.551 16.945 1.00 58.56 88 LYS A C 1
ATOM 701 O O . LYS A 1 88 ? -17.158 8.702 17.278 1.00 58.56 88 LYS A O 1
ATOM 706 N N . GLU A 1 89 ? -18.614 7.241 16.390 1.00 53.94 89 GLU A N 1
ATOM 707 C C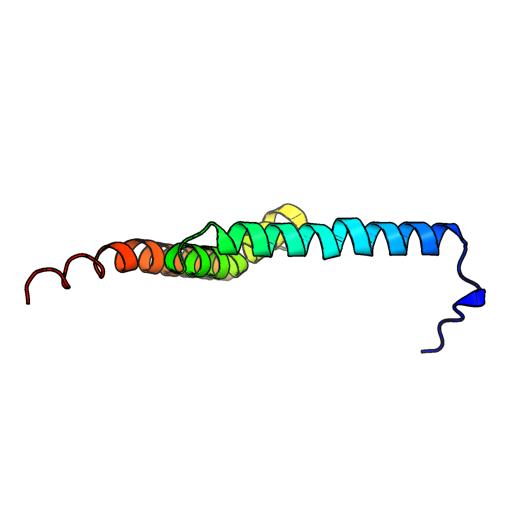A . GLU A 1 89 ? -19.710 8.204 16.216 1.00 53.94 89 GLU A CA 1
ATOM 708 C C . GLU A 1 89 ? -20.402 8.516 17.558 1.00 53.94 89 GLU A C 1
ATOM 710 O O . GLU A 1 89 ? -20.774 9.659 17.827 1.00 53.94 89 GLU A O 1
ATOM 715 N N . SER A 1 90 ? -20.482 7.539 18.473 1.00 47.31 90 SER A N 1
ATOM 716 C CA . SER A 1 90 ? -21.147 7.728 19.771 1.00 47.31 90 SER A CA 1
ATOM 717 C C . SER A 1 90 ? -20.324 8.534 20.782 1.00 47.31 90 SER A C 1
ATOM 719 O O . SER A 1 90 ? -20.891 9.092 21.718 1.00 47.31 90 SER A O 1
ATOM 721 N N . SER A 1 91 ? -19.004 8.663 20.598 1.00 44.22 91 SER A N 1
ATOM 722 C CA . SER A 1 91 ? -18.139 9.416 21.521 1.00 44.22 91 SER A CA 1
ATOM 723 C C . SER A 1 91 ? -18.069 10.924 21.233 1.00 44.22 91 SER A C 1
ATOM 725 O O . SER A 1 91 ? -17.246 11.614 21.833 1.00 44.22 91 SER A O 1
ATOM 727 N N . SER A 1 92 ? -18.883 11.464 20.314 1.00 42.59 92 SER A N 1
ATOM 728 C CA . SER A 1 92 ? -19.022 12.919 20.126 1.00 42.59 92 SER A CA 1
ATOM 729 C C . SER A 1 92 ? -20.385 13.478 20.533 1.00 42.59 92 SER A C 1
ATOM 731 O O . SER A 1 92 ? -20.707 14.594 20.136 1.00 42.59 92 SER A O 1
ATOM 733 N N . ASN A 1 93 ? -21.168 12.738 21.327 1.00 39.47 93 ASN A N 1
ATOM 734 C CA . ASN A 1 93 ? -22.454 13.218 21.850 1.00 39.47 93 ASN A CA 1
ATOM 735 C C . ASN A 1 93 ? -22.528 13.305 23.390 1.00 39.47 93 ASN A C 1
ATOM 737 O O . ASN A 1 93 ? -23.566 13.680 23.924 1.00 39.47 93 ASN A O 1
ATOM 741 N N . GLU A 1 94 ? -21.434 13.034 24.116 1.00 41.84 94 GLU A N 1
ATOM 742 C CA . GLU A 1 94 ? -21.380 13.195 25.584 1.00 41.84 94 GLU A CA 1
ATOM 743 C C . GLU A 1 94 ? -20.676 14.476 26.066 1.00 41.84 94 GLU A C 1
ATOM 745 O O . GLU A 1 94 ? -20.824 14.848 27.224 1.00 41.84 94 GLU A O 1
ATOM 750 N N . SER A 1 95 ? -19.982 15.230 25.204 1.00 39.88 95 SER A N 1
ATOM 751 C CA . SER A 1 95 ? -19.273 16.454 25.636 1.00 39.88 95 SER A CA 1
ATOM 752 C C . SER A 1 95 ? -20.100 17.750 25.544 1.00 39.88 95 SER A C 1
ATOM 754 O O . SER A 1 95 ? -19.539 18.833 25.685 1.00 39.88 95 SER A O 1
ATOM 756 N N . SER A 1 96 ? -21.416 17.673 25.312 1.00 35.16 96 SER A N 1
ATOM 757 C CA . SER A 1 96 ? -22.315 18.845 25.288 1.00 35.16 96 SER A CA 1
ATOM 758 C C . SER A 1 96 ? -23.413 18.782 26.363 1.00 35.16 96 SER A C 1
ATOM 760 O O . SER A 1 96 ? -24.483 19.370 26.198 1.00 35.16 96 SER A O 1
ATOM 762 N N . LYS A 1 97 ? -23.168 18.059 27.461 1.00 34.19 97 LYS A N 1
ATOM 763 C CA . LYS A 1 97 ? -23.933 18.148 28.715 1.00 34.19 97 LYS A CA 1
ATOM 764 C C . LYS A 1 97 ? -22.993 17.935 29.908 1.00 34.19 97 LYS A C 1
ATOM 766 O O . LYS A 1 97 ? -23.095 16.942 30.619 1.00 34.19 97 LYS A O 1
ATOM 771 N N . ALA A 1 98 ? -22.069 18.866 30.102 1.00 36.75 98 ALA A N 1
ATOM 772 C CA . ALA A 1 98 ? -21.422 19.107 31.387 1.00 36.75 98 ALA A CA 1
ATOM 773 C C . ALA A 1 98 ? -21.296 20.618 31.577 1.00 36.75 98 ALA A C 1
ATOM 775 O O . ALA A 1 98 ? -20.917 21.285 30.587 1.00 36.75 98 ALA A O 1
#

Radius of gyration: 20.89 Å; chains: 1; bounding box: 52×41×52 Å

Sequence (98 aa):
WQIDLNSLPIEAYVYLGFVIIFGTMIAFWFYIESLQNLSPKETSLFSSLEPLAAVLATVFWLKEPFGSFQWLGAACMMVMILMLALSKESSSNESSKA